Protein AF-A0A835FTC0-F1 (afdb_monomer_lite)

Foldseek 3Di:
DPQVLQVVVVVVLVVVLVVVLVCCCVPVVDDRDPVVSVVVSVVVLVVVVVVPSVSNVVVVVVVDDD

Structure (mmCIF, N/CA/C/O backbone):
data_AF-A0A835FTC0-F1
#
_entry.id   AF-A0A835FTC0-F1
#
loop_
_atom_site.group_PDB
_atom_site.id
_atom_site.type_symbol
_atom_site.label_atom_id
_atom_site.label_alt_id
_atom_site.label_comp_id
_atom_site.label_asym_id
_atom_site.label_entity_id
_atom_site.label_seq_id
_atom_site.pdbx_PDB_ins_code
_atom_site.Cartn_x
_atom_site.Cartn_y
_atom_site.Cartn_z
_atom_site.occupancy
_atom_site.B_iso_or_equiv
_atom_site.auth_seq_id
_atom_site.auth_comp_id
_atom_site.auth_asym_id
_atom_site.auth_atom_id
_atom_site.pdbx_PDB_model_num
ATOM 1 N N . MET A 1 1 ? 7.748 -7.592 -23.314 1.00 40.38 1 MET A N 1
ATOM 2 C CA . MET A 1 1 ? 8.404 -6.284 -23.086 1.00 40.38 1 MET A CA 1
ATOM 3 C C . MET A 1 1 ? 8.405 -5.955 -21.593 1.00 40.38 1 MET A C 1
ATOM 5 O O . MET A 1 1 ? 7.445 -6.339 -20.931 1.00 40.38 1 MET A O 1
ATOM 9 N N . PRO A 1 2 ? 9.442 -5.300 -21.035 1.00 48.91 2 PRO A N 1
ATOM 10 C CA . PRO A 1 2 ? 9.610 -5.136 -19.581 1.00 48.91 2 PRO A CA 1
ATOM 11 C C . PRO A 1 2 ? 8.655 -4.135 -18.894 1.00 48.91 2 PRO A C 1
ATOM 13 O O . PRO A 1 2 ? 8.783 -3.902 -17.698 1.00 48.91 2 PRO A O 1
ATOM 16 N N . SER A 1 3 ? 7.679 -3.565 -19.598 1.00 59.34 3 SER A N 1
ATOM 17 C CA . SER A 1 3 ? 6.827 -2.456 -19.137 1.00 59.34 3 SER A CA 1
ATOM 18 C C . SER A 1 3 ? 5.575 -2.855 -18.332 1.00 59.34 3 SER A C 1
ATOM 20 O O . SER A 1 3 ? 4.978 -2.000 -17.686 1.00 59.34 3 SER A O 1
ATOM 22 N N . ASN A 1 4 ? 5.189 -4.136 -18.287 1.00 69.12 4 ASN A N 1
ATOM 23 C CA . ASN A 1 4 ? 3.934 -4.545 -17.629 1.00 69.12 4 ASN A CA 1
ATOM 24 C C . ASN A 1 4 ? 4.030 -4.740 -16.109 1.00 69.12 4 ASN A C 1
ATOM 26 O O . ASN A 1 4 ? 3.022 -4.625 -15.420 1.00 69.12 4 ASN A O 1
ATOM 30 N N . LYS A 1 5 ? 5.212 -5.039 -15.552 1.00 77.62 5 LYS A N 1
ATOM 31 C CA . LYS A 1 5 ? 5.318 -5.374 -14.118 1.00 77.62 5 LYS A CA 1
ATOM 32 C C . LYS A 1 5 ? 5.022 -4.170 -13.221 1.00 77.62 5 LYS A C 1
ATOM 34 O O . LYS A 1 5 ? 4.218 -4.295 -12.309 1.00 77.62 5 LYS A O 1
ATOM 39 N N . GLY A 1 6 ? 5.617 -3.011 -13.513 1.00 82.81 6 GLY A N 1
ATOM 40 C CA . GLY A 1 6 ? 5.379 -1.786 -12.741 1.00 82.81 6 GLY A CA 1
ATOM 41 C C . GLY A 1 6 ? 3.930 -1.307 -12.824 1.00 82.81 6 GLY A C 1
ATOM 42 O O . GLY A 1 6 ? 3.334 -0.984 -11.801 1.00 82.81 6 GLY A O 1
ATOM 43 N N . PHE A 1 7 ? 3.341 -1.327 -14.025 1.00 84.81 7 PHE A N 1
ATOM 44 C CA . PHE A 1 7 ? 1.948 -0.927 -14.224 1.00 84.81 7 PHE A CA 1
ATOM 45 C C . PHE A 1 7 ? 0.978 -1.866 -13.496 1.00 84.81 7 PHE A C 1
ATOM 47 O O . PHE A 1 7 ? 0.091 -1.398 -12.790 1.00 84.81 7 PHE A O 1
ATOM 54 N N . ASN A 1 8 ? 1.191 -3.183 -13.574 1.00 87.25 8 ASN A N 1
ATOM 55 C CA . ASN A 1 8 ? 0.378 -4.152 -12.836 1.00 87.25 8 ASN A CA 1
ATOM 56 C C . ASN A 1 8 ? 0.477 -3.946 -11.320 1.00 87.25 8 ASN A C 1
ATOM 58 O O . ASN A 1 8 ? -0.533 -4.026 -10.625 1.00 87.25 8 ASN A O 1
ATOM 62 N N . THR A 1 9 ? 1.672 -3.642 -10.801 1.00 87.00 9 THR A N 1
ATOM 63 C CA . THR A 1 9 ? 1.842 -3.303 -9.384 1.00 87.00 9 THR A CA 1
ATOM 64 C C . THR A 1 9 ? 1.103 -2.018 -9.016 1.00 87.00 9 THR A C 1
ATOM 66 O O . THR A 1 9 ? 0.449 -1.983 -7.979 1.00 87.00 9 THR A O 1
ATOM 69 N N . LEU A 1 10 ? 1.142 -0.988 -9.866 1.00 86.75 10 LEU A N 1
ATOM 70 C CA . LEU A 1 10 ? 0.403 0.256 -9.640 1.00 86.75 10 LEU A CA 1
ATOM 71 C C . LEU A 1 10 ? -1.116 0.025 -9.625 1.00 86.75 10 LEU A C 1
ATOM 73 O O . LEU A 1 10 ? -1.810 0.536 -8.748 1.00 86.75 10 LEU A O 1
ATOM 77 N N . VAL A 1 11 ? -1.635 -0.782 -10.553 1.00 90.31 11 VAL A 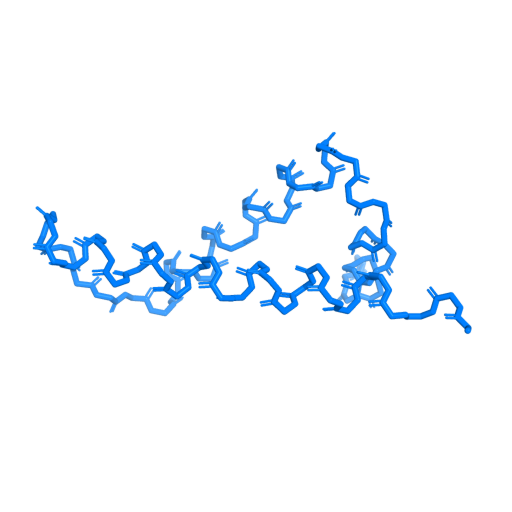N 1
ATOM 78 C CA . VAL A 1 11 ? -3.057 -1.163 -10.589 1.00 90.31 11 VAL A CA 1
ATOM 79 C C . VAL A 1 11 ? -3.444 -1.944 -9.330 1.00 90.31 11 VAL A C 1
ATOM 81 O O . VAL A 1 11 ? -4.467 -1.643 -8.714 1.00 90.31 11 VAL A O 1
ATOM 84 N N . ALA A 1 12 ? -2.613 -2.899 -8.903 1.00 90.94 12 ALA A N 1
ATOM 85 C CA . ALA A 1 12 ? -2.835 -3.658 -7.673 1.00 90.94 12 ALA A CA 1
ATOM 86 C C . ALA A 1 12 ? -2.837 -2.754 -6.428 1.00 90.94 12 ALA A C 1
ATOM 88 O O . ALA A 1 12 ? -3.710 -2.892 -5.573 1.00 90.94 12 ALA A O 1
ATOM 89 N N . LEU A 1 13 ? -1.919 -1.787 -6.353 1.00 90.19 13 LEU A N 1
ATOM 90 C CA . LEU A 1 13 ? -1.867 -0.794 -5.281 1.00 90.19 13 LEU A CA 1
ATOM 91 C C . LEU A 1 13 ? -3.122 0.098 -5.271 1.00 90.19 13 LEU A C 1
ATOM 93 O O . LEU A 1 13 ? -3.687 0.369 -4.210 1.00 90.19 13 LEU A O 1
ATOM 97 N N . GLY A 1 14 ? -3.606 0.516 -6.444 1.00 90.12 14 GLY A N 1
ATOM 98 C CA . GLY A 1 14 ? -4.861 1.261 -6.567 1.00 90.12 14 GLY A CA 1
ATOM 99 C C . GLY A 1 14 ? -6.056 0.468 -6.030 1.00 90.12 14 GLY A C 1
ATOM 100 O O . GLY A 1 14 ? -6.822 0.973 -5.205 1.00 90.12 14 GLY A O 1
ATOM 101 N N . ALA A 1 15 ? -6.176 -0.802 -6.427 1.00 94.00 15 ALA A N 1
ATOM 102 C CA . ALA A 1 15 ? -7.211 -1.703 -5.922 1.00 94.00 15 ALA A CA 1
ATOM 103 C C . ALA A 1 15 ? -7.101 -1.928 -4.401 1.00 94.00 15 ALA A C 1
ATOM 105 O O . ALA A 1 15 ? -8.111 -1.896 -3.695 1.00 94.00 15 ALA A O 1
ATOM 106 N N . TRP A 1 16 ? -5.879 -2.083 -3.881 1.00 92.56 16 TRP A N 1
ATOM 107 C CA . TRP A 1 16 ? -5.598 -2.194 -2.448 1.00 92.56 16 TRP A CA 1
ATOM 108 C C . TRP A 1 16 ? -6.068 -0.962 -1.664 1.00 92.56 16 TRP A C 1
ATOM 110 O O . TRP A 1 16 ? -6.745 -1.095 -0.642 1.00 92.56 16 TRP A O 1
ATOM 120 N N . CYS A 1 17 ? -5.789 0.245 -2.162 1.00 91.00 17 CYS A N 1
ATOM 121 C CA . CYS A 1 17 ? -6.230 1.487 -1.526 1.00 91.00 17 CYS A CA 1
ATOM 122 C C . CYS A 1 17 ? -7.761 1.591 -1.468 1.00 91.00 17 CYS A C 1
ATOM 124 O O . CYS A 1 17 ? -8.314 1.923 -0.417 1.00 91.00 17 CYS A O 1
ATOM 126 N N . ILE A 1 18 ? -8.451 1.238 -2.559 1.00 91.31 18 ILE A N 1
ATOM 127 C CA . ILE A 1 18 ? -9.922 1.211 -2.614 1.00 91.31 18 ILE A CA 1
ATOM 128 C C . ILE A 1 18 ? -10.481 0.210 -1.597 1.00 91.31 18 ILE A C 1
ATOM 130 O O . ILE A 1 18 ? -11.389 0.546 -0.831 1.00 91.31 18 ILE A O 1
ATOM 134 N N . TRP A 1 19 ? -9.915 -0.999 -1.546 1.00 94.00 19 TRP A N 1
ATOM 135 C CA . TRP A 1 19 ? -10.319 -2.031 -0.594 1.00 94.00 19 TRP A CA 1
ATOM 136 C C . TRP A 1 19 ? -10.153 -1.565 0.860 1.00 94.00 19 TRP A C 1
ATOM 138 O O . TRP A 1 19 ? -11.098 -1.666 1.648 1.00 94.00 19 TRP A O 1
ATOM 148 N N . LYS A 1 20 ? -9.007 -0.963 1.211 1.00 90.88 20 LYS A N 1
ATOM 149 C CA . LYS A 1 20 ? -8.764 -0.408 2.555 1.00 90.88 20 LYS A CA 1
ATOM 150 C C . LYS A 1 20 ? -9.740 0.710 2.911 1.00 90.88 20 LYS A C 1
ATOM 152 O O . LYS A 1 20 ? -10.264 0.732 4.025 1.00 90.88 20 LYS A O 1
ATOM 157 N N . THR A 1 21 ? -10.002 1.643 1.993 1.00 90.81 21 THR A N 1
ATOM 158 C CA . THR A 1 21 ? -10.967 2.728 2.224 1.00 90.81 21 THR A CA 1
ATOM 159 C C . THR A 1 21 ? -12.374 2.179 2.452 1.00 90.81 21 THR A C 1
ATOM 161 O O . THR A 1 21 ? -13.036 2.597 3.403 1.00 90.81 21 THR A O 1
ATOM 164 N N . ARG A 1 22 ? -12.817 1.202 1.648 1.00 91.56 22 ARG A N 1
ATOM 165 C CA . ARG A 1 22 ? -14.110 0.530 1.847 1.00 91.56 22 ARG A CA 1
ATOM 166 C C . ARG A 1 22 ? -14.179 -0.144 3.218 1.00 91.56 22 ARG A C 1
ATOM 168 O O . ARG A 1 22 ? -15.159 0.044 3.931 1.00 91.56 22 ARG A O 1
ATOM 175 N N . ASN A 1 23 ? -13.158 -0.909 3.596 1.00 93.25 23 ASN A N 1
ATOM 176 C CA . ASN A 1 23 ? -13.155 -1.631 4.865 1.00 93.25 23 ASN A CA 1
ATOM 177 C C . ASN A 1 23 ? -13.140 -0.686 6.068 1.00 93.25 23 ASN A C 1
ATOM 179 O O . ASN A 1 23 ? -13.893 -0.899 7.009 1.00 93.25 23 ASN A O 1
ATOM 183 N N . ASN A 1 24 ? -12.372 0.402 6.022 1.00 91.06 24 ASN A N 1
ATOM 184 C CA . ASN A 1 24 ? -12.400 1.408 7.084 1.00 91.06 24 ASN A CA 1
ATOM 185 C C . ASN A 1 24 ? -13.783 2.047 7.256 1.00 91.06 24 ASN A C 1
ATOM 187 O O . ASN A 1 24 ? -14.203 2.294 8.384 1.00 91.06 24 ASN A O 1
ATOM 191 N N . ARG A 1 25 ? -14.517 2.268 6.161 1.00 91.44 25 ARG A N 1
ATOM 192 C CA . ARG A 1 25 ? -15.902 2.740 6.246 1.00 91.44 25 ARG A CA 1
ATOM 193 C C . ARG A 1 25 ? -16.816 1.706 6.900 1.00 91.44 25 ARG A C 1
ATOM 195 O O . ARG A 1 25 ? -17.602 2.063 7.764 1.00 91.44 25 ARG A O 1
ATOM 202 N N . VAL A 1 26 ? -16.719 0.442 6.489 1.00 94.38 26 VAL A N 1
ATOM 203 C CA . VAL A 1 26 ? -17.608 -0.632 6.965 1.00 94.38 26 VAL A CA 1
ATOM 204 C C . VAL A 1 26 ? -17.333 -1.007 8.422 1.00 94.38 26 VAL A C 1
ATOM 206 O O . VAL A 1 26 ? -18.274 -1.177 9.187 1.00 94.38 26 VAL A O 1
ATOM 209 N N . PHE A 1 27 ? -16.064 -1.139 8.808 1.00 94.00 27 PHE A N 1
ATOM 210 C CA . PHE A 1 27 ? -15.680 -1.673 10.117 1.00 94.00 27 PHE A CA 1
ATOM 211 C C . PHE A 1 27 ? -15.401 -0.591 11.159 1.00 94.00 27 PHE A C 1
ATOM 213 O O . PHE A 1 27 ? -15.676 -0.800 12.334 1.00 94.00 27 PHE A O 1
ATOM 220 N 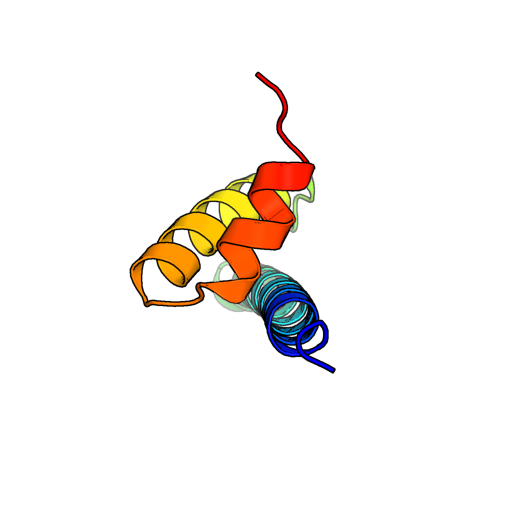N . ASN A 1 28 ? -14.881 0.565 10.737 1.00 92.81 28 ASN A N 1
ATOM 221 C CA . ASN A 1 28 ? -14.440 1.624 11.650 1.00 92.81 28 ASN A CA 1
ATOM 222 C C . ASN A 1 28 ? -15.315 2.885 11.566 1.00 92.81 28 ASN A C 1
ATOM 224 O O . ASN A 1 28 ? -14.995 3.891 12.193 1.00 92.81 28 ASN A O 1
ATOM 228 N N . ASN A 1 29 ? -16.386 2.854 10.763 1.00 91.00 29 ASN A N 1
ATOM 229 C CA . ASN A 1 29 ? -17.272 3.989 10.490 1.00 91.00 29 ASN A CA 1
ATOM 230 C C . ASN A 1 29 ? -16.525 5.271 10.059 1.00 91.00 29 ASN A C 1
ATOM 232 O O . ASN A 1 29 ? -16.980 6.392 10.284 1.00 91.00 29 ASN A O 1
ATOM 236 N N . VAL A 1 30 ? -15.342 5.108 9.452 1.00 90.31 30 VAL A N 1
ATOM 237 C CA . VAL A 1 30 ? -14.517 6.222 8.979 1.00 90.31 30 VAL A CA 1
ATOM 238 C C . VAL A 1 30 ? -15.023 6.661 7.614 1.00 90.31 30 VAL A C 1
ATOM 240 O O . VAL A 1 30 ? -15.083 5.871 6.670 1.00 90.31 30 VAL A O 1
ATOM 243 N N . GLU A 1 31 ? -15.343 7.942 7.486 1.00 90.19 31 GLU A N 1
ATOM 244 C CA . GLU A 1 31 ? -15.817 8.494 6.226 1.00 90.19 31 GLU A CA 1
ATOM 245 C C . GLU A 1 31 ? -14.721 8.468 5.141 1.00 90.19 31 GLU A C 1
ATOM 247 O O . GLU A 1 31 ? -13.582 8.882 5.402 1.00 90.19 31 GLU A O 1
ATOM 252 N N . PRO A 1 32 ? -15.022 7.993 3.915 1.00 86.19 32 PRO A N 1
ATOM 253 C CA . PRO A 1 32 ? -14.069 8.021 2.815 1.00 86.19 32 PRO A CA 1
ATOM 254 C C . PRO A 1 32 ? -13.665 9.457 2.490 1.00 86.19 32 PRO A C 1
ATOM 256 O O . PRO A 1 32 ? -14.495 10.283 2.123 1.00 86.19 32 PRO A O 1
ATOM 259 N N . ARG A 1 33 ? -12.369 9.755 2.578 1.00 88.00 33 ARG A N 1
ATOM 260 C CA . ARG A 1 33 ? -11.819 11.053 2.181 1.00 88.00 33 ARG A CA 1
ATOM 261 C C . ARG A 1 33 ? -10.73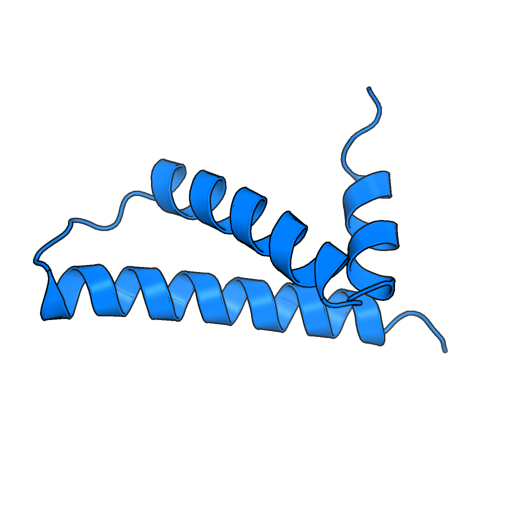6 10.832 1.149 1.00 88.00 33 ARG A C 1
ATOM 263 O O . ARG A 1 33 ? -9.691 10.282 1.481 1.00 88.00 33 ARG A O 1
ATOM 270 N N . VAL A 1 34 ? -10.976 11.305 -0.073 1.00 85.31 34 VAL A N 1
ATOM 271 C CA . VAL A 1 34 ? -10.057 11.135 -1.211 1.00 85.31 34 VAL A CA 1
ATOM 272 C C . VAL A 1 34 ? -8.653 11.629 -0.863 1.00 85.31 34 VAL A C 1
ATOM 274 O O . VAL A 1 34 ? -7.693 10.890 -1.046 1.00 85.31 34 VAL A O 1
ATOM 277 N N . ASN A 1 35 ? -8.533 12.808 -0.244 1.00 87.38 35 ASN A N 1
ATOM 278 C CA . ASN A 1 35 ? -7.237 13.359 0.168 1.00 87.38 35 ASN A CA 1
ATOM 279 C C . ASN A 1 35 ? -6.495 12.440 1.150 1.00 87.38 35 ASN A C 1
ATOM 281 O O . ASN A 1 35 ? -5.301 12.205 0.998 1.00 87.38 35 ASN A O 1
ATOM 285 N N . ARG A 1 36 ? -7.204 11.867 2.132 1.00 86.12 36 ARG A N 1
ATOM 286 C CA . ARG A 1 36 ? -6.607 10.928 3.092 1.00 86.12 36 ARG A CA 1
ATOM 287 C C . ARG A 1 36 ? -6.221 9.615 2.416 1.00 86.12 36 ARG A C 1
ATOM 289 O O . ARG A 1 36 ? -5.170 9.067 2.718 1.00 86.12 36 ARG A O 1
ATOM 296 N N . THR A 1 37 ? -7.047 9.118 1.499 1.00 87.88 37 THR A N 1
ATOM 297 C CA . THR A 1 37 ? -6.738 7.921 0.710 1.00 87.88 37 THR A CA 1
ATOM 298 C C . THR A 1 37 ? -5.497 8.124 -0.157 1.00 87.88 37 THR A C 1
ATOM 300 O O . THR A 1 37 ? -4.691 7.208 -0.242 1.00 87.88 37 THR A O 1
ATOM 303 N N . LEU A 1 38 ? -5.306 9.308 -0.748 1.00 86.50 38 LEU A N 1
ATOM 304 C CA . LEU A 1 38 ? -4.116 9.633 -1.541 1.00 86.50 38 LEU A CA 1
ATOM 305 C C . LEU A 1 38 ? -2.839 9.681 -0.692 1.00 86.50 38 LEU A C 1
ATOM 307 O O . LEU A 1 38 ? -1.830 9.119 -1.104 1.00 86.50 38 LEU A O 1
ATOM 311 N N . ILE A 1 39 ? -2.890 10.275 0.506 1.00 87.56 39 ILE A N 1
ATOM 312 C CA . ILE A 1 39 ? -1.751 10.279 1.445 1.00 87.56 39 ILE A CA 1
ATOM 313 C C . ILE A 1 39 ? -1.377 8.844 1.834 1.00 87.56 39 ILE A C 1
ATOM 315 O O . ILE A 1 39 ? -0.229 8.439 1.686 1.00 87.56 39 ILE A O 1
ATOM 319 N N . LEU A 1 40 ? -2.364 8.039 2.237 1.00 87.06 40 LEU A N 1
ATOM 320 C CA . LEU A 1 40 ? -2.136 6.633 2.583 1.00 87.06 40 LEU A CA 1
ATOM 321 C C . LEU A 1 40 ? -1.648 5.809 1.386 1.00 87.06 40 LEU A C 1
ATOM 323 O O . LEU A 1 40 ? -0.918 4.842 1.565 1.00 87.06 40 LEU A O 1
ATOM 327 N N . ALA A 1 41 ? -2.065 6.149 0.165 1.00 86.50 41 ALA A N 1
ATOM 328 C CA . ALA A 1 41 ? -1.568 5.495 -1.039 1.00 86.50 41 ALA A CA 1
ATOM 329 C C . ALA A 1 41 ? -0.083 5.806 -1.261 1.00 86.50 41 ALA A C 1
ATOM 331 O O . ALA A 1 41 ? 0.663 4.906 -1.631 1.00 86.50 41 ALA A O 1
ATOM 332 N N . GLN A 1 42 ? 0.354 7.040 -0.998 1.00 85.81 42 GLN A N 1
ATOM 333 C CA . GLN A 1 42 ? 1.761 7.434 -1.088 1.00 85.81 42 GLN A CA 1
ATOM 334 C C . GLN A 1 42 ? 2.630 6.671 -0.075 1.00 85.81 42 GLN A C 1
ATOM 336 O O . GLN A 1 42 ? 3.671 6.140 -0.453 1.00 85.81 42 GLN A O 1
ATOM 341 N N . GLU A 1 43 ? 2.166 6.534 1.170 1.00 88.81 43 GLU A N 1
ATOM 342 C CA . GLU A 1 43 ? 2.839 5.723 2.198 1.00 88.81 43 GLU A CA 1
ATOM 343 C C . GLU A 1 43 ? 2.927 4.239 1.787 1.00 88.81 43 GLU A C 1
ATOM 345 O O . GLU A 1 43 ? 3.962 3.592 1.934 1.00 88.81 43 GLU A O 1
ATOM 350 N N . GLU A 1 44 ? 1.863 3.685 1.195 1.00 89.44 44 GLU A N 1
ATOM 351 C CA . GLU A 1 44 ? 1.881 2.310 0.678 1.00 89.44 44 GLU A CA 1
ATOM 352 C C . GLU A 1 44 ? 2.846 2.132 -0.494 1.00 89.44 44 GLU A C 1
ATOM 354 O O . GLU A 1 44 ? 3.508 1.101 -0.575 1.00 89.44 44 GLU A O 1
ATOM 359 N N . VAL A 1 45 ? 2.965 3.121 -1.388 1.00 88.75 45 VAL A N 1
ATOM 360 C CA . VAL A 1 45 ? 3.969 3.088 -2.464 1.00 88.75 45 VAL A CA 1
ATOM 361 C C . VAL A 1 45 ? 5.361 2.883 -1.868 1.00 88.75 45 VAL A C 1
ATOM 363 O O . VAL A 1 45 ? 6.094 2.020 -2.347 1.00 88.75 45 VAL A O 1
ATOM 366 N N . GLU A 1 46 ? 5.717 3.616 -0.812 1.00 87.69 46 GLU A N 1
ATOM 367 C CA . GLU A 1 46 ? 7.012 3.482 -0.135 1.00 87.69 46 GLU A CA 1
ATOM 368 C C . GLU A 1 46 ? 7.217 2.084 0.448 1.00 87.69 46 GLU A C 1
ATOM 370 O O . GLU 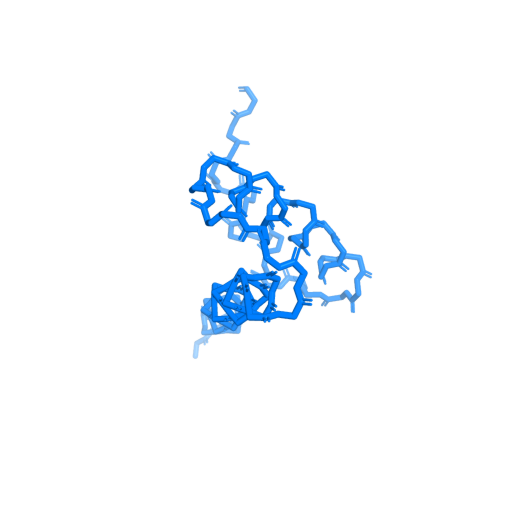A 1 46 ? 8.238 1.448 0.171 1.00 87.69 46 GLU A O 1
ATOM 375 N N . PHE A 1 47 ? 6.225 1.549 1.165 1.00 89.12 47 PHE A N 1
ATOM 376 C CA . PHE A 1 47 ? 6.307 0.190 1.705 1.00 89.12 47 PHE A CA 1
ATOM 377 C C . PHE A 1 47 ? 6.451 -0.872 0.616 1.00 89.12 47 PHE A C 1
ATOM 379 O O . PHE A 1 47 ? 7.240 -1.805 0.760 1.00 89.12 47 PHE A O 1
ATOM 386 N N . TRP A 1 48 ? 5.736 -0.734 -0.498 1.00 88.19 48 TRP A N 1
ATOM 387 C CA . TRP A 1 48 ? 5.798 -1.698 -1.593 1.00 88.19 48 TRP A CA 1
ATOM 388 C C . TRP A 1 48 ? 7.137 -1.618 -2.331 1.00 88.19 48 TRP A C 1
ATOM 390 O O . TRP A 1 48 ? 7.698 -2.651 -2.704 1.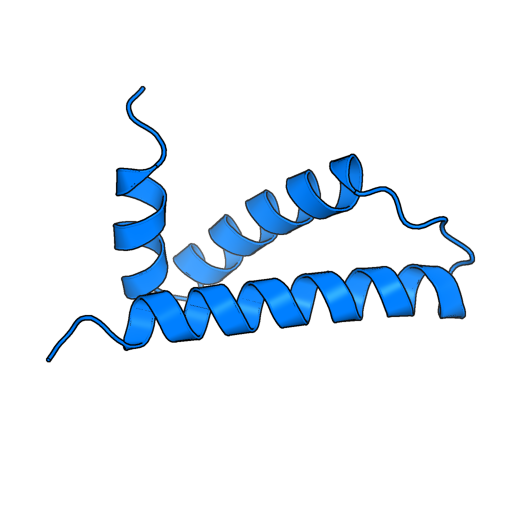00 88.19 48 TRP A O 1
ATOM 400 N N . MET A 1 49 ? 7.693 -0.414 -2.500 1.00 86.38 49 MET A N 1
ATOM 401 C CA . MET A 1 49 ? 9.049 -0.233 -3.025 1.00 86.38 49 MET A CA 1
ATOM 402 C C . MET A 1 49 ? 10.091 -0.900 -2.118 1.00 86.38 49 MET A C 1
ATOM 404 O O . MET A 1 49 ? 10.930 -1.650 -2.622 1.00 86.38 49 MET A O 1
ATOM 408 N N . LEU A 1 50 ? 10.001 -0.697 -0.797 1.00 86.44 50 LEU A N 1
ATOM 409 C CA . LEU A 1 50 ? 10.878 -1.334 0.194 1.00 86.44 50 LEU A CA 1
ATOM 410 C C . LEU A 1 50 ? 10.733 -2.863 0.202 1.00 86.44 50 LEU A C 1
ATOM 412 O O . LEU A 1 50 ? 11.728 -3.574 0.317 1.00 86.44 50 LEU A O 1
ATOM 416 N N . ALA A 1 51 ? 9.521 -3.378 -0.015 1.00 87.50 51 ALA A N 1
ATOM 417 C CA . ALA A 1 51 ? 9.247 -4.808 -0.169 1.00 87.50 51 ALA A CA 1
ATOM 418 C C . ALA A 1 51 ? 9.739 -5.399 -1.510 1.00 87.50 51 ALA A C 1
ATOM 420 O O . ALA A 1 51 ? 9.567 -6.591 -1.766 1.00 87.50 51 ALA A O 1
ATOM 421 N N . GLY A 1 52 ? 10.365 -4.592 -2.375 1.00 85.19 52 GLY A N 1
ATOM 422 C CA . GLY A 1 52 ? 11.012 -5.057 -3.601 1.00 85.19 52 GLY A CA 1
ATOM 423 C C . GLY A 1 52 ? 10.206 -4.847 -4.883 1.00 85.19 52 GLY A C 1
ATOM 424 O O . GLY A 1 52 ? 10.564 -5.420 -5.917 1.00 85.19 52 GLY A O 1
ATOM 425 N N . ALA A 1 53 ? 9.167 -4.004 -4.876 1.00 85.06 53 ALA A N 1
ATOM 426 C CA . ALA A 1 53 ? 8.435 -3.600 -6.078 1.00 85.06 53 ALA A CA 1
ATOM 427 C C . ALA A 1 53 ? 9.255 -2.652 -6.984 1.00 85.06 53 ALA A C 1
ATOM 429 O O . ALA A 1 53 ? 8.852 -1.528 -7.275 1.00 85.06 53 ALA A O 1
ATOM 430 N N . LYS A 1 54 ? 10.403 -3.118 -7.491 1.00 74.19 54 LYS A N 1
ATOM 431 C CA . LYS A 1 54 ? 11.369 -2.325 -8.281 1.00 74.19 54 LYS A CA 1
ATOM 432 C C . LYS A 1 54 ? 10.758 -1.660 -9.527 1.00 74.19 54 LYS A C 1
ATOM 434 O O . LYS A 1 54 ? 11.207 -0.599 -9.945 1.00 74.19 54 LYS A O 1
ATOM 439 N N . GLY A 1 55 ? 9.724 -2.268 -10.117 1.00 75.94 55 GLY A N 1
ATOM 440 C CA . GLY A 1 55 ? 8.998 -1.701 -11.261 1.00 75.94 55 GLY A CA 1
ATOM 441 C C . GLY A 1 55 ? 8.104 -0.506 -10.905 1.00 75.94 55 GLY A C 1
ATOM 442 O O . GLY A 1 55 ? 7.816 0.305 -11.779 1.00 75.94 55 GLY A O 1
ATOM 443 N N . LEU A 1 56 ? 7.687 -0.384 -9.642 1.00 79.50 56 LEU A N 1
ATOM 444 C CA . LEU A 1 56 ? 6.904 0.745 -9.141 1.00 79.50 56 LEU A CA 1
ATOM 445 C C . LEU A 1 56 ? 7.803 1.968 -8.913 1.00 79.50 56 LEU A C 1
ATOM 447 O O . LEU A 1 56 ? 7.441 3.065 -9.326 1.00 79.50 56 LEU A O 1
ATOM 451 N N . SER A 1 57 ? 9.009 1.768 -8.366 1.00 73.00 57 SER A N 1
ATOM 452 C CA . SER A 1 57 ? 9.998 2.838 -8.159 1.00 73.00 57 SER A CA 1
ATOM 453 C C . SER A 1 57 ? 10.346 3.575 -9.451 1.00 73.00 57 SER A C 1
ATOM 455 O O . SER A 1 57 ? 10.384 4.801 -9.470 1.00 73.00 57 SER A O 1
ATOM 457 N N . ALA A 1 58 ? 10.528 2.839 -10.552 1.00 72.50 58 ALA A N 1
ATOM 458 C CA . ALA A 1 58 ? 10.817 3.427 -11.858 1.00 72.50 58 ALA A CA 1
ATOM 459 C C . ALA A 1 58 ? 9.658 4.285 -12.404 1.00 72.50 58 ALA A C 1
ATOM 461 O O . ALA A 1 58 ? 9.903 5.298 -13.049 1.00 72.50 58 ALA A O 1
ATOM 462 N N . LEU A 1 59 ? 8.401 3.908 -12.137 1.00 75.38 59 LEU A N 1
ATOM 463 C CA . LEU A 1 59 ? 7.221 4.660 -12.586 1.00 75.38 59 LEU A CA 1
ATOM 464 C C . LEU A 1 59 ? 6.936 5.890 -11.717 1.00 75.38 59 LEU A C 1
ATOM 466 O O . LEU A 1 59 ? 6.509 6.919 -12.233 1.00 75.38 59 LEU A O 1
ATOM 470 N N . VAL A 1 60 ? 7.176 5.794 -10.409 1.00 72.12 60 VAL A N 1
ATOM 471 C CA . VAL A 1 60 ? 6.940 6.893 -9.461 1.00 72.12 60 VAL A CA 1
ATOM 472 C C . VAL A 1 60 ? 8.028 7.963 -9.576 1.00 72.12 60 VAL A C 1
ATOM 474 O O . VAL A 1 60 ? 7.705 9.148 -9.565 1.00 72.12 60 VAL A O 1
ATOM 477 N N . ALA A 1 61 ? 9.290 7.573 -9.796 1.00 62.34 61 ALA A N 1
ATOM 478 C CA . ALA A 1 61 ? 10.394 8.511 -10.024 1.00 62.34 61 ALA A CA 1
ATOM 479 C C . ALA A 1 61 ? 10.186 9.400 -11.268 1.00 62.34 61 ALA A C 1
ATOM 481 O O . ALA A 1 61 ? 10.608 10.549 -11.276 1.00 62.34 61 ALA A O 1
ATOM 482 N N . ILE A 1 62 ? 9.476 8.912 -12.294 1.00 57.16 62 ILE A N 1
ATOM 483 C CA . ILE A 1 62 ? 9.117 9.705 -13.487 1.00 57.16 62 ILE A CA 1
ATOM 484 C C . ILE A 1 62 ? 8.121 10.832 -13.148 1.00 57.16 62 ILE A C 1
ATOM 486 O O . ILE A 1 62 ? 8.049 11.830 -13.862 1.00 57.16 62 ILE A O 1
ATOM 490 N N . ARG A 1 63 ? 7.336 10.696 -12.068 1.00 54.75 63 ARG A N 1
ATOM 491 C CA . ARG A 1 63 ? 6.262 11.639 -11.716 1.00 54.75 63 ARG A CA 1
ATOM 492 C C . ARG A 1 63 ? 6.721 12.799 -10.827 1.00 54.75 63 ARG A C 1
ATOM 494 O O . ARG A 1 63 ? 6.055 13.835 -10.858 1.00 54.75 63 ARG A O 1
ATOM 501 N N . LEU A 1 64 ? 7.811 12.633 -10.075 1.00 51.09 64 LEU A N 1
ATOM 502 C CA . LEU A 1 64 ? 8.374 13.639 -9.169 1.00 51.09 64 LEU A CA 1
ATOM 503 C C . LEU A 1 64 ? 9.759 14.102 -9.664 1.00 51.09 64 LEU A C 1
ATOM 505 O O . LEU A 1 64 ? 10.773 13.638 -9.141 1.00 51.09 64 LEU A O 1
ATOM 509 N N . PRO A 1 65 ? 9.843 15.006 -10.659 1.00 46.78 65 PRO A N 1
ATOM 510 C CA . PRO A 1 65 ? 10.997 15.889 -10.720 1.00 46.78 65 PRO A CA 1
ATOM 511 C C . PRO A 1 65 ?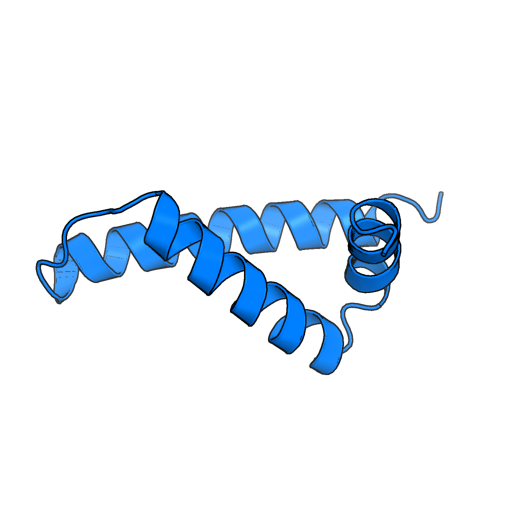 10.936 16.790 -9.478 1.00 46.78 65 PRO A C 1
ATOM 513 O O . PRO A 1 65 ? 9.878 17.347 -9.175 1.00 46.78 65 PRO A O 1
ATOM 516 N N . GLY A 1 66 ? 12.037 16.838 -8.727 1.00 43.62 66 GLY A N 1
ATOM 517 C CA . GLY A 1 66 ? 12.209 17.793 -7.629 1.00 43.62 66 GLY A CA 1
ATOM 518 C C . GLY A 1 66 ? 12.125 19.237 -8.102 1.00 43.62 66 GLY A C 1
ATOM 519 O O . GLY A 1 66 ? 12.414 19.485 -9.296 1.00 43.62 66 GLY A O 1
#

Radius of gyration: 13.29 Å; chains: 1; bounding box: 30×24×35 Å

pLDDT: mean 81.9, std 13.53, range [40.38, 94.38]

Secondary structure (DSSP, 8-state):
-TTHHHHHHHHHHHHHHHHHHHHHHHHH-PPP-HHHHHHHHHHHHHHHHHTT-HHHHHHHHTT---

Organism: NCBI:txid1010633

Sequence (66 aa):
MPSNKGFNTLVALGAWCIWKTRNNRVFNNVEPRVNRTLILAQEEVEFWMLAGAKGLSALVAIRLPG